Protein AF-A0A930G2P7-F1 (afdb_monomer_lite)

Radius of gyration: 14.34 Å; chains: 1; bounding box: 41×16×42 Å

Secondary structure (DSSP, 8-state):
-HHHHHHHHHHHHHHHHHH-HHHHHHHHHHHHHH-SS-HHHHHHHHHHHHHHHHHHHHHHHHHTT-

pLDDT: mean 83.47, std 9.17, range [53.19, 93.62]

Organism: NCBI:txid73030

Foldseek 3Di: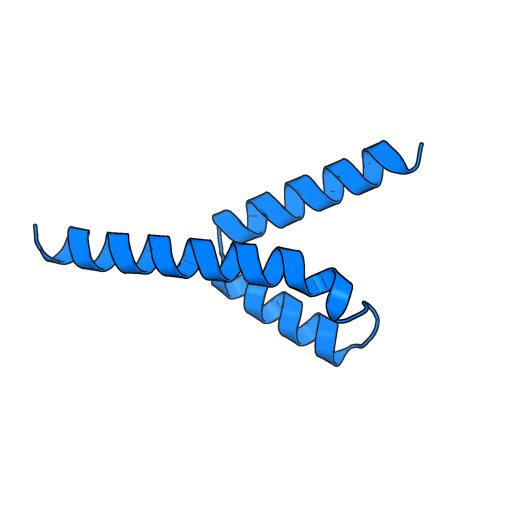
DVVVVVVVVVVVLLVCLQVQLPVLVVVLVVCVVVVPDPNVVSVVSNVSSVVNVVVVVVVVVVVVVD

Sequence (66 aa):
MLGSYRKRISAMAIQLAKDDPQLVKEVIARLRESGDIEADDLVYLDRIADRWIKIAEANQVRGQRR

Structure (mmCIF, N/CA/C/O backbone):
data_AF-A0A930G2P7-F1
#
_entry.id   AF-A0A930G2P7-F1
#
loop_
_atom_site.group_PDB
_atom_site.id
_atom_site.type_symbol
_atom_site.label_atom_id
_atom_site.label_alt_id
_atom_site.label_comp_id
_atom_site.label_asym_id
_atom_site.label_entity_id
_atom_site.label_seq_id
_atom_site.pdbx_PDB_ins_code
_atom_site.Cartn_x
_atom_site.Cartn_y
_atom_site.Cartn_z
_atom_site.occupancy
_atom_site.B_iso_or_equiv
_atom_site.auth_seq_id
_atom_site.auth_comp_id
_atom_site.auth_asym_id
_atom_site.auth_atom_id
_atom_site.pdbx_PDB_model_num
ATOM 1 N N . MET A 1 1 ? 25.856 2.998 -5.489 1.00 56.44 1 MET A N 1
ATOM 2 C CA . MET A 1 1 ? 24.918 4.148 -5.480 1.00 56.44 1 MET A CA 1
ATOM 3 C C . MET A 1 1 ? 23.435 3.768 -5.599 1.00 56.44 1 MET A C 1
ATOM 5 O O . MET A 1 1 ? 22.626 4.465 -5.011 1.00 56.44 1 MET A O 1
ATOM 9 N N . LEU A 1 2 ? 23.044 2.665 -6.256 1.00 59.59 2 LEU A N 1
ATOM 10 C CA . LEU A 1 2 ? 21.621 2.276 -6.392 1.00 59.59 2 LEU A CA 1
ATOM 11 C C . LEU A 1 2 ? 20.976 1.692 -5.113 1.00 59.59 2 LEU A C 1
ATOM 13 O O . LEU A 1 2 ? 19.760 1.748 -4.946 1.00 59.59 2 LEU A O 1
ATOM 17 N N . GLY A 1 3 ? 21.774 1.159 -4.181 1.00 65.75 3 GLY A N 1
ATOM 18 C CA . GLY A 1 3 ? 21.265 0.530 -2.955 1.00 65.75 3 GLY A CA 1
ATOM 19 C C . GLY A 1 3 ? 20.689 1.502 -1.916 1.00 65.75 3 GLY A C 1
ATOM 20 O O . GLY A 1 3 ? 19.771 1.134 -1.190 1.00 65.75 3 GLY A O 1
ATOM 21 N N . SER A 1 4 ? 21.182 2.743 -1.839 1.00 77.25 4 SER A N 1
ATOM 22 C CA . SER A 1 4 ? 20.671 3.754 -0.896 1.00 77.25 4 SER A CA 1
ATOM 23 C C . SER A 1 4 ? 19.343 4.355 -1.357 1.00 77.25 4 SER A C 1
ATOM 25 O O . SER A 1 4 ? 18.459 4.581 -0.533 1.00 77.25 4 SER A O 1
ATOM 27 N N . TYR A 1 5 ? 19.179 4.554 -2.668 1.00 76.44 5 TYR A N 1
ATOM 28 C CA . TYR A 1 5 ? 17.929 5.032 -3.255 1.00 76.44 5 TYR A CA 1
ATOM 29 C C . TYR A 1 5 ? 16.796 4.019 -3.058 1.00 76.44 5 TYR A C 1
ATOM 31 O O . TYR A 1 5 ? 15.768 4.365 -2.482 1.00 76.44 5 TYR A O 1
ATOM 39 N N . ARG A 1 6 ? 17.027 2.742 -3.407 1.00 73.94 6 ARG A N 1
ATOM 40 C CA . ARG A 1 6 ? 16.047 1.662 -3.190 1.00 73.94 6 ARG A CA 1
ATOM 41 C C . ARG A 1 6 ? 15.628 1.555 -1.721 1.00 73.94 6 ARG A C 1
ATOM 43 O O . ARG A 1 6 ? 14.440 1.555 -1.434 1.00 73.94 6 ARG A O 1
ATOM 50 N N . LYS A 1 7 ? 16.588 1.579 -0.784 1.00 79.88 7 LYS A N 1
ATOM 51 C CA . LYS A 1 7 ? 16.298 1.56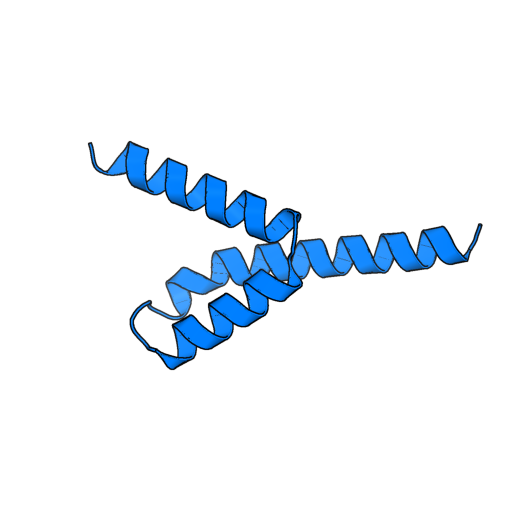0 0.663 1.00 79.88 7 LYS A CA 1
ATOM 52 C C . LYS A 1 7 ? 15.397 2.715 1.109 1.00 79.88 7 LYS A C 1
ATOM 54 O O . LYS A 1 7 ? 14.510 2.501 1.930 1.00 79.88 7 LYS A O 1
ATOM 59 N N . ARG A 1 8 ? 15.613 3.925 0.583 1.00 86.56 8 ARG A N 1
ATOM 60 C CA . ARG A 1 8 ? 14.799 5.102 0.922 1.00 86.56 8 ARG A CA 1
ATOM 61 C C . ARG A 1 8 ? 13.369 4.965 0.403 1.00 86.56 8 ARG A C 1
ATOM 63 O O . ARG A 1 8 ? 12.438 5.210 1.162 1.00 86.56 8 ARG A O 1
ATOM 70 N N . ILE A 1 9 ? 13.206 4.537 -0.849 1.00 83.50 9 ILE A N 1
ATOM 71 C CA . ILE A 1 9 ? 11.885 4.304 -1.445 1.00 83.50 9 ILE A CA 1
ATOM 72 C C . ILE A 1 9 ? 11.131 3.217 -0.672 1.00 83.50 9 ILE A C 1
ATOM 74 O O . ILE A 1 9 ? 9.981 3.430 -0.299 1.00 83.50 9 ILE A O 1
ATOM 78 N N . SER A 1 10 ? 11.791 2.105 -0.331 1.00 80.44 10 SER A N 1
ATOM 79 C CA . SER A 1 10 ? 11.179 1.052 0.486 1.00 80.44 10 SER A CA 1
ATOM 80 C C . SER A 1 10 ? 10.760 1.561 1.867 1.00 80.44 10 SER A C 1
ATOM 82 O O . SER A 1 10 ? 9.6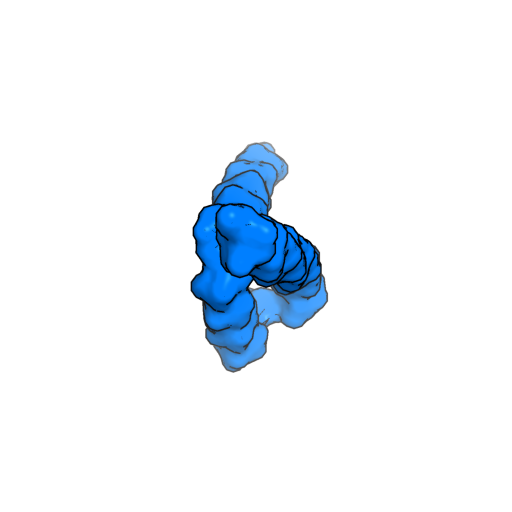61 1.259 2.314 1.00 80.44 10 SER A O 1
ATOM 84 N N . ALA A 1 11 ? 11.597 2.355 2.543 1.00 86.38 11 ALA A N 1
ATOM 85 C CA . ALA A 1 11 ? 11.254 2.916 3.850 1.00 86.38 11 ALA A CA 1
ATOM 86 C C . ALA A 1 11 ? 10.029 3.842 3.783 1.00 86.38 11 ALA A C 1
ATOM 88 O O . ALA A 1 11 ? 9.151 3.750 4.639 1.00 86.38 11 ALA A O 1
ATOM 89 N N . MET A 1 12 ? 9.951 4.684 2.750 1.00 87.75 12 MET A N 1
ATOM 90 C CA . MET A 1 12 ? 8.823 5.589 2.529 1.00 87.75 12 MET A CA 1
ATOM 91 C C . MET A 1 12 ? 7.530 4.823 2.226 1.00 87.75 12 MET A C 1
ATOM 93 O O . MET A 1 12 ? 6.500 5.096 2.833 1.00 87.75 12 MET A O 1
ATOM 97 N N . ALA A 1 13 ? 7.589 3.815 1.351 1.00 84.44 13 A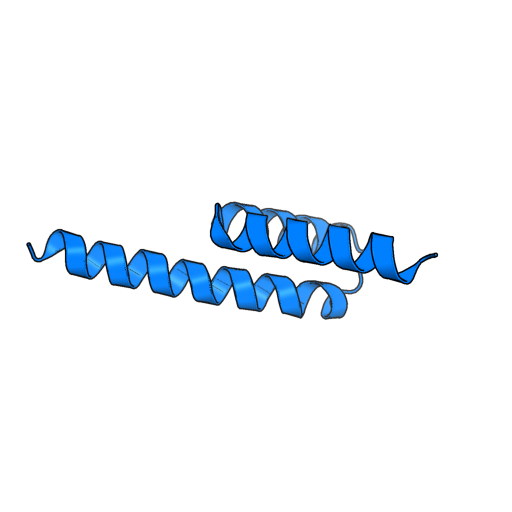LA A N 1
ATOM 98 C CA . ALA A 1 13 ? 6.435 2.975 1.030 1.00 84.44 13 ALA A CA 1
ATOM 99 C C . ALA A 1 13 ? 5.936 2.189 2.255 1.00 84.44 13 ALA A C 1
ATOM 101 O O . ALA A 1 13 ? 4.733 2.067 2.474 1.00 84.44 13 ALA A O 1
ATOM 102 N N . ILE A 1 14 ? 6.860 1.704 3.094 1.00 84.75 14 ILE A N 1
ATOM 103 C CA . ILE A 1 14 ? 6.511 1.055 4.360 1.00 84.75 14 ILE A CA 1
ATOM 104 C C . ILE A 1 14 ? 5.799 2.036 5.289 1.00 84.75 14 ILE A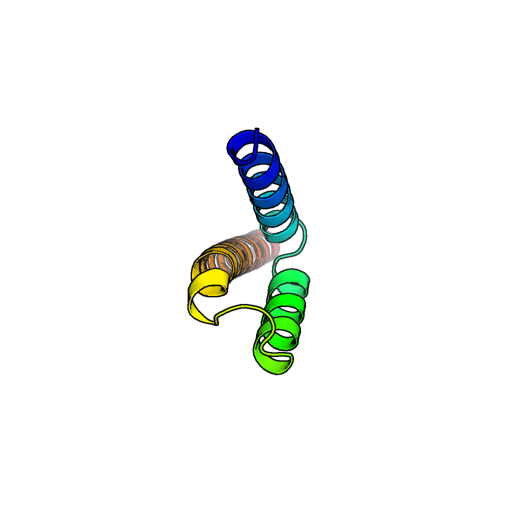 C 1
ATOM 106 O O . ILE A 1 14 ? 4.809 1.636 5.885 1.00 84.75 14 ILE A O 1
ATOM 110 N N . GLN A 1 15 ? 6.293 3.272 5.442 1.00 87.75 15 GLN A N 1
ATOM 111 C CA . GLN A 1 15 ? 5.654 4.291 6.287 1.00 87.75 15 GLN A CA 1
ATOM 112 C C . GLN A 1 15 ? 4.238 4.609 5.807 1.00 87.75 15 GLN A C 1
ATOM 114 O O . GLN A 1 15 ? 3.310 4.520 6.604 1.00 87.75 15 GLN A O 1
ATOM 119 N N . LEU A 1 16 ? 4.059 4.835 4.502 1.00 87.94 16 LEU A N 1
ATOM 120 C CA . LEU A 1 16 ? 2.741 5.078 3.914 1.00 87.94 16 LEU A CA 1
ATOM 121 C C . LEU A 1 16 ? 1.755 3.942 4.230 1.00 87.94 16 LEU A C 1
ATOM 123 O O . LEU A 1 16 ? 0.618 4.201 4.602 1.00 87.94 16 LEU A O 1
ATOM 127 N N . ALA A 1 17 ? 2.210 2.686 4.170 1.00 87.56 17 ALA A N 1
ATOM 128 C CA . ALA A 1 17 ? 1.384 1.524 4.498 1.00 87.56 17 ALA A CA 1
ATOM 129 C C . ALA A 1 17 ? 1.017 1.407 5.986 1.00 87.56 17 ALA A C 1
ATOM 131 O O . ALA A 1 17 ? 0.116 0.640 6.318 1.00 87.56 17 ALA A O 1
ATOM 132 N N . LYS A 1 18 ? 1.719 2.114 6.883 1.00 85.25 18 LYS A N 1
ATOM 133 C CA . LYS A 1 18 ? 1.330 2.224 8.298 1.00 85.25 18 LYS A CA 1
ATOM 134 C C . LYS A 1 18 ? 0.324 3.346 8.512 1.00 85.25 18 LYS A C 1
ATOM 136 O O . LYS A 1 18 ? -0.601 3.165 9.296 1.00 85.25 18 LYS A O 1
ATOM 141 N N . ASP A 1 19 ? 0.554 4.479 7.852 1.00 89.62 19 ASP A N 1
ATOM 142 C CA . ASP A 1 19 ? -0.213 5.707 8.052 1.00 89.62 19 ASP A CA 1
ATOM 143 C C . ASP A 1 19 ? -1.600 5.604 7.407 1.00 89.62 19 ASP A C 1
ATOM 145 O O . ASP A 1 19 ? -2.599 5.914 8.052 1.00 89.62 19 ASP A O 1
ATOM 149 N N . ASP A 1 20 ? -1.667 5.101 6.169 1.00 89.62 20 ASP A N 1
ATOM 150 C CA . ASP A 1 20 ? -2.919 4.836 5.458 1.00 89.62 20 ASP A CA 1
ATOM 151 C C . ASP A 1 20 ? -2.854 3.498 4.693 1.00 89.62 20 ASP A C 1
ATOM 153 O O . ASP A 1 20 ? -2.504 3.432 3.507 1.00 89.62 20 ASP A O 1
ATOM 157 N N . PRO A 1 21 ? -3.199 2.391 5.370 1.00 89.69 21 PRO A N 1
ATOM 158 C CA . PRO A 1 21 ? -3.188 1.067 4.762 1.00 89.69 21 PRO A CA 1
ATOM 159 C C . PRO A 1 21 ? -4.195 0.907 3.612 1.00 89.69 21 PRO A C 1
ATOM 161 O O . PRO A 1 21 ? -3.960 0.103 2.711 1.00 89.69 21 PRO A O 1
ATOM 164 N N . GLN A 1 22 ? -5.316 1.639 3.636 1.00 89.75 22 GLN A N 1
ATOM 165 C CA . GLN A 1 22 ? -6.377 1.518 2.630 1.00 89.75 22 GLN A CA 1
ATOM 166 C C . GLN A 1 22 ? -5.942 2.165 1.317 1.00 89.75 22 GLN A C 1
ATOM 168 O O . GLN A 1 22 ? -6.000 1.520 0.268 1.00 89.75 22 GLN A O 1
ATOM 173 N N . LEU A 1 23 ? -5.388 3.378 1.389 1.00 89.25 23 LEU A N 1
ATOM 174 C CA . LEU A 1 23 ? -4.808 4.055 0.232 1.00 89.25 23 LEU A CA 1
ATOM 175 C C . LEU A 1 23 ? -3.714 3.209 -0.431 1.00 89.25 23 LEU A C 1
ATOM 177 O O . LEU A 1 23 ? -3.643 3.124 -1.657 1.00 89.25 23 LEU A O 1
ATOM 181 N N . VAL A 1 24 ? -2.873 2.534 0.360 1.00 89.88 24 VAL A N 1
ATOM 182 C CA . VAL A 1 24 ? -1.837 1.652 -0.196 1.00 89.88 24 VAL A CA 1
ATOM 183 C C . VAL A 1 24 ? -2.436 0.485 -0.983 1.00 89.88 24 VAL A C 1
ATOM 185 O O . VAL A 1 24 ? -1.917 0.160 -2.052 1.00 89.88 24 VAL A O 1
ATOM 188 N N . LYS A 1 25 ? -3.545 -0.111 -0.529 1.00 90.75 25 LYS A N 1
ATOM 189 C CA . LYS A 1 25 ? -4.245 -1.169 -1.283 1.00 90.75 25 LYS A CA 1
ATOM 190 C C . LYS A 1 25 ? -4.792 -0.647 -2.614 1.00 90.75 25 LYS A C 1
ATOM 192 O O . LYS A 1 25 ? -4.661 -1.335 -3.625 1.00 90.75 25 LYS A O 1
ATOM 197 N N . GLU A 1 26 ? -5.345 0.566 -2.639 1.00 91.81 26 GLU A N 1
ATOM 198 C CA . GLU A 1 26 ? -5.837 1.197 -3.873 1.00 91.81 26 GLU A CA 1
ATOM 199 C C . GLU A 1 26 ? -4.710 1.478 -4.871 1.00 91.81 26 GLU A C 1
ATOM 201 O O . GLU A 1 26 ? -4.837 1.201 -6.064 1.00 91.81 26 GLU A O 1
ATOM 206 N N . VAL A 1 27 ? -3.579 1.999 -4.387 1.00 89.81 27 VAL A N 1
ATOM 207 C CA . VAL A 1 27 ? -2.404 2.260 -5.226 1.00 89.81 27 VAL A CA 1
ATOM 208 C C . VAL A 1 27 ? -1.835 0.953 -5.782 1.00 89.81 27 VAL A C 1
ATOM 210 O O . VAL A 1 27 ? -1.528 0.889 -6.970 1.00 89.81 27 VAL A O 1
ATOM 213 N N . ILE A 1 28 ? -1.750 -0.107 -4.969 1.00 89.31 28 ILE A N 1
ATOM 214 C CA . ILE A 1 28 ? -1.332 -1.440 -5.429 1.00 89.31 28 ILE A CA 1
ATOM 215 C C . ILE A 1 28 ? -2.269 -1.963 -6.522 1.00 89.31 28 ILE A C 1
ATOM 217 O O . ILE A 1 28 ? -1.782 -2.496 -7.516 1.00 89.31 28 ILE A O 1
ATOM 221 N N . ALA A 1 29 ? -3.588 -1.805 -6.372 1.00 89.94 29 ALA A N 1
ATOM 222 C CA . ALA A 1 29 ? -4.548 -2.231 -7.390 1.00 89.94 29 ALA A CA 1
ATOM 223 C C . ALA A 1 29 ? -4.308 -1.512 -8.728 1.00 89.94 29 ALA A C 1
ATOM 225 O O . ALA A 1 29 ? -4.156 -2.172 -9.752 1.00 89.94 29 ALA A O 1
ATOM 226 N N . ARG A 1 30 ? -4.143 -0.182 -8.701 1.00 90.00 30 ARG A N 1
ATOM 227 C CA . ARG A 1 30 ? -3.843 0.615 -9.904 1.00 90.00 30 ARG A CA 1
ATOM 228 C C . ARG A 1 30 ? -2.517 0.226 -10.560 1.00 90.00 30 ARG A C 1
ATOM 230 O O . ARG A 1 30 ? -2.435 0.182 -11.781 1.00 90.00 30 ARG A O 1
ATOM 237 N N . LEU A 1 31 ? -1.486 -0.072 -9.767 1.00 88.00 31 LEU A N 1
ATOM 238 C CA . LEU A 1 31 ? -0.184 -0.515 -10.285 1.00 88.00 31 LEU A CA 1
ATOM 239 C C . LEU A 1 31 ? -0.259 -1.914 -10.913 1.00 88.00 31 LEU A C 1
ATOM 241 O O . LEU A 1 31 ? 0.387 -2.169 -11.926 1.00 88.00 31 LEU A O 1
ATOM 245 N N . ARG A 1 32 ? -1.069 -2.816 -10.344 1.00 87.06 32 ARG A N 1
ATOM 246 C CA . ARG A 1 32 ? -1.342 -4.130 -10.951 1.00 87.06 32 ARG A CA 1
ATOM 247 C C . ARG A 1 32 ? -2.102 -3.992 -12.269 1.00 87.06 32 ARG A C 1
ATOM 249 O O . ARG A 1 32 ? -1.812 -4.729 -13.203 1.00 87.06 32 ARG A O 1
ATOM 256 N N . GLU A 1 33 ? -3.053 -3.062 -12.343 1.00 88.94 33 GLU A N 1
ATOM 257 C CA . GLU A 1 33 ? -3.805 -2.763 -13.567 1.00 88.94 33 GLU A CA 1
ATOM 258 C C . GLU A 1 33 ? -2.932 -2.126 -14.652 1.00 88.94 33 GLU A C 1
ATOM 260 O O . GLU A 1 33 ? -3.115 -2.436 -15.828 1.00 88.94 33 GLU A O 1
ATOM 265 N N . SER A 1 34 ? -1.977 -1.264 -14.278 1.00 90.25 34 SER A N 1
ATOM 266 C CA . SER A 1 34 ? -1.068 -0.645 -15.249 1.00 90.25 34 SER A CA 1
ATOM 267 C C . SER A 1 34 ? -0.050 -1.637 -15.817 1.00 90.25 34 SER A C 1
ATOM 269 O O . SER A 1 34 ? 0.379 -1.484 -16.956 1.00 90.25 34 SER A O 1
ATOM 271 N N . GLY A 1 35 ? 0.317 -2.669 -15.047 1.00 84.62 35 GLY A N 1
ATOM 272 C CA . GLY A 1 35 ? 1.279 -3.691 -15.465 1.00 84.62 35 GLY A CA 1
ATOM 273 C C . GLY A 1 35 ? 2.728 -3.196 -15.524 1.00 84.62 35 GLY A C 1
ATOM 274 O O . GLY A 1 35 ? 3.610 -3.949 -15.931 1.00 84.62 35 GLY A O 1
ATOM 275 N N . ASP A 1 36 ? 2.991 -1.958 -15.090 1.00 80.62 36 ASP A N 1
ATOM 276 C CA . ASP A 1 36 ? 4.333 -1.357 -15.077 1.00 80.62 36 ASP A CA 1
ATOM 277 C C . ASP A 1 36 ? 5.235 -1.944 -13.978 1.00 80.62 36 ASP A C 1
ATOM 279 O O . ASP A 1 36 ? 6.449 -1.734 -13.976 1.00 80.62 36 ASP A O 1
ATOM 283 N N . ILE A 1 37 ? 4.638 -2.649 -13.013 1.00 81.56 37 ILE A N 1
ATOM 284 C CA . ILE A 1 37 ? 5.321 -3.295 -11.893 1.00 81.56 37 ILE A CA 1
ATOM 285 C C . ILE A 1 37 ? 4.843 -4.742 -11.815 1.00 81.56 37 ILE A C 1
ATOM 287 O O . ILE A 1 37 ? 3.638 -5.004 -11.847 1.00 81.56 37 ILE A O 1
ATOM 291 N N . GLU A 1 38 ? 5.780 -5.683 -11.677 1.00 80.19 38 GLU A N 1
ATOM 292 C CA . GLU A 1 38 ? 5.439 -7.093 -11.516 1.00 80.19 38 GLU A CA 1
ATOM 293 C C . GLU A 1 38 ? 4.560 -7.289 -10.277 1.00 80.19 38 GLU A C 1
ATOM 295 O O . GLU A 1 38 ? 4.815 -6.742 -9.201 1.00 80.19 38 GLU A O 1
ATOM 300 N N . ALA A 1 39 ? 3.502 -8.091 -10.414 1.00 75.62 39 ALA A N 1
ATOM 301 C CA . ALA A 1 39 ? 2.562 -8.321 -9.320 1.00 75.62 39 ALA A CA 1
ATOM 302 C C . ALA A 1 39 ? 3.267 -8.847 -8.056 1.00 75.62 39 ALA A C 1
ATOM 304 O O . ALA A 1 39 ? 2.881 -8.470 -6.945 1.00 75.62 39 ALA A O 1
ATOM 305 N N . ASP A 1 40 ? 4.322 -9.646 -8.239 1.00 81.38 40 ASP A N 1
ATOM 306 C CA . ASP A 1 40 ? 5.154 -10.217 -7.179 1.00 81.38 40 ASP A CA 1
ATOM 307 C C . ASP A 1 40 ? 5.940 -9.153 -6.400 1.00 81.38 40 ASP A C 1
ATOM 309 O O . ASP A 1 40 ? 6.060 -9.253 -5.174 1.00 81.38 40 ASP A O 1
ATOM 313 N N . ASP A 1 41 ? 6.376 -8.078 -7.064 1.00 81.50 41 ASP A N 1
ATOM 314 C CA . ASP A 1 41 ? 7.070 -6.957 -6.419 1.00 81.50 41 ASP A CA 1
ATOM 315 C C . ASP A 1 41 ? 6.143 -6.166 -5.479 1.00 81.50 41 ASP A C 1
ATOM 317 O O . ASP A 1 41 ? 6.591 -5.553 -4.503 1.00 81.50 41 ASP A O 1
ATOM 321 N N . LEU A 1 42 ? 4.828 -6.213 -5.717 1.00 82.88 42 LEU A N 1
ATOM 322 C CA . LEU A 1 42 ? 3.827 -5.518 -4.902 1.00 82.88 42 LEU A CA 1
ATOM 323 C C . LEU A 1 42 ? 3.346 -6.340 -3.695 1.00 82.88 42 LEU A C 1
ATOM 325 O O . LEU A 1 42 ? 2.804 -5.772 -2.742 1.00 82.88 42 LEU A O 1
ATOM 329 N N . VAL A 1 43 ? 3.570 -7.660 -3.683 1.00 88.56 43 VAL A N 1
ATOM 330 C CA . VAL A 1 43 ? 3.079 -8.576 -2.631 1.00 88.56 43 VAL A CA 1
ATOM 331 C C . VAL A 1 43 ? 3.580 -8.184 -1.241 1.00 88.56 43 VAL A C 1
ATOM 333 O O . VAL A 1 43 ? 2.858 -8.321 -0.251 1.00 88.56 43 VAL A O 1
ATOM 336 N N . TYR A 1 44 ? 4.816 -7.694 -1.136 1.00 85.69 44 TYR A N 1
ATOM 337 C CA . TYR A 1 44 ? 5.382 -7.320 0.159 1.00 85.69 44 TYR A CA 1
ATOM 338 C C . TYR A 1 44 ? 4.655 -6.123 0.790 1.00 85.69 44 TYR A C 1
ATOM 340 O O . TYR A 1 44 ? 4.358 -6.152 1.986 1.00 85.69 44 TYR A O 1
ATOM 348 N N . LEU A 1 45 ? 4.323 -5.103 -0.007 1.00 82.12 45 LEU A N 1
ATOM 349 C CA . LEU A 1 45 ? 3.572 -3.935 0.464 1.00 82.12 45 LEU A CA 1
ATOM 350 C C . LEU A 1 45 ? 2.120 -4.298 0.789 1.00 82.12 45 LEU A C 1
ATOM 352 O O . LEU A 1 45 ? 1.607 -3.867 1.821 1.00 82.12 45 LEU A O 1
ATOM 356 N N . ASP A 1 46 ? 1.510 -5.161 -0.024 1.00 88.50 46 ASP A N 1
ATOM 357 C CA . ASP A 1 46 ? 0.147 -5.665 0.178 1.00 88.50 46 ASP A CA 1
ATOM 358 C C . ASP A 1 46 ? 0.001 -6.348 1.552 1.00 88.50 46 ASP A C 1
ATOM 360 O O . ASP A 1 46 ? -0.883 -6.024 2.346 1.00 88.50 46 ASP A O 1
ATOM 364 N N . ARG A 1 47 ? 0.969 -7.205 1.912 1.00 92.31 47 ARG A N 1
ATOM 365 C CA . ARG A 1 47 ? 1.010 -7.884 3.221 1.00 92.31 47 ARG A CA 1
ATOM 366 C C . ARG A 1 47 ? 1.182 -6.926 4.399 1.00 92.31 47 ARG A C 1
ATOM 368 O O . ARG A 1 47 ? 0.667 -7.195 5.487 1.00 92.31 47 ARG A O 1
ATOM 375 N N . ILE A 1 48 ? 1.946 -5.845 4.225 1.00 90.50 48 ILE A N 1
ATOM 376 C CA . ILE A 1 48 ? 2.117 -4.830 5.273 1.00 90.50 48 ILE A CA 1
ATOM 377 C C . ILE A 1 48 ? 0.799 -4.091 5.487 1.00 90.50 48 ILE A C 1
ATOM 379 O O . ILE A 1 48 ? 0.371 -3.972 6.636 1.00 90.50 48 ILE A O 1
ATOM 383 N N . ALA A 1 49 ? 0.152 -3.656 4.404 1.00 90.56 49 ALA A N 1
ATOM 384 C CA . ALA A 1 49 ? -1.140 -2.985 4.467 1.00 90.56 49 ALA A CA 1
ATOM 385 C C . ALA A 1 49 ? -2.191 -3.872 5.157 1.00 90.56 49 ALA A C 1
ATOM 387 O O . ALA A 1 49 ? -2.791 -3.450 6.145 1.00 90.56 49 ALA A O 1
ATOM 388 N N . ASP A 1 50 ? -2.316 -5.144 4.756 1.00 93.50 50 ASP A N 1
ATOM 389 C CA . ASP A 1 50 ? -3.238 -6.103 5.385 1.00 93.50 50 ASP A CA 1
ATOM 390 C C . ASP A 1 50 ? -3.004 -6.249 6.898 1.00 93.50 50 ASP A C 1
ATOM 392 O O . ASP A 1 50 ? -3.945 -6.380 7.685 1.00 93.50 50 ASP A O 1
ATOM 396 N N . ARG A 1 51 ? -1.739 -6.227 7.338 1.00 93.62 51 ARG A N 1
ATOM 397 C CA . ARG A 1 51 ? -1.404 -6.312 8.764 1.00 93.62 51 ARG A CA 1
ATOM 398 C C . ARG A 1 51 ? -1.867 -5.074 9.529 1.00 93.62 51 ARG A C 1
ATOM 400 O O . ARG A 1 51 ? -2.368 -5.219 10.643 1.00 93.62 51 ARG A O 1
ATOM 407 N N . TRP A 1 52 ? -1.687 -3.883 8.965 1.00 90.94 52 TRP A N 1
ATOM 408 C CA . TRP A 1 52 ? -2.096 -2.639 9.616 1.00 90.94 52 TRP A CA 1
ATOM 409 C C . TRP A 1 52 ? -3.606 -2.457 9.647 1.00 90.94 52 TRP A C 1
ATOM 411 O O . TRP A 1 52 ? -4.117 -2.035 10.683 1.00 90.94 52 TRP A O 1
ATOM 421 N N . ILE A 1 53 ? -4.317 -2.877 8.596 1.00 90.12 53 ILE A N 1
ATOM 422 C CA . ILE A 1 53 ? -5.786 -2.923 8.586 1.00 90.12 53 ILE A CA 1
ATOM 423 C C . ILE A 1 53 ? -6.288 -3.746 9.778 1.00 90.12 53 ILE A C 1
ATOM 425 O O . ILE A 1 53 ? -7.041 -3.237 10.605 1.00 90.12 53 ILE A O 1
ATOM 429 N N . LYS A 1 54 ? -5.767 -4.967 9.964 1.00 93.00 54 LYS A N 1
ATOM 430 C CA . LYS A 1 54 ? -6.147 -5.831 11.099 1.00 93.00 54 LYS A CA 1
ATOM 431 C C . LYS A 1 54 ? -5.864 -5.199 12.464 1.00 93.00 54 LYS A C 1
ATOM 433 O O . LYS A 1 54 ? -6.628 -5.394 13.408 1.00 93.00 54 LYS A O 1
ATOM 438 N N . ILE A 1 55 ? -4.754 -4.468 12.601 1.00 89.06 55 ILE A N 1
ATOM 439 C CA . ILE A 1 55 ? -4.417 -3.762 13.848 1.00 89.06 55 ILE A CA 1
ATOM 440 C C . ILE A 1 55 ? -5.408 -2.620 14.098 1.00 89.06 55 ILE A C 1
ATOM 442 O O . ILE A 1 55 ? -5.888 -2.473 15.223 1.00 89.06 55 ILE A O 1
ATOM 446 N N . ALA A 1 56 ? -5.726 -1.832 13.070 1.00 86.38 56 ALA A N 1
ATOM 447 C CA . ALA A 1 56 ? -6.690 -0.742 13.163 1.00 86.38 56 ALA A CA 1
ATOM 448 C C . ALA A 1 56 ? -8.082 -1.263 13.557 1.00 86.38 56 ALA A C 1
ATOM 450 O O . ALA A 1 56 ? -8.667 -0.761 14.516 1.00 86.38 56 ALA A O 1
ATOM 451 N N . GLU A 1 57 ? -8.557 -2.330 12.910 1.00 88.19 57 GLU A N 1
ATOM 452 C CA . GLU A 1 57 ? -9.824 -3.001 13.233 1.00 88.19 57 GLU A CA 1
ATOM 453 C C . GLU A 1 57 ? -9.847 -3.513 14.682 1.00 88.19 57 GLU A C 1
ATOM 455 O O . GLU A 1 57 ? -10.782 -3.241 15.440 1.00 88.19 57 GLU A O 1
ATOM 460 N N . ALA A 1 58 ? -8.787 -4.204 15.117 1.00 88.12 58 ALA A N 1
ATOM 461 C CA . ALA A 1 58 ? -8.686 -4.705 16.486 1.00 88.12 58 ALA A CA 1
ATOM 462 C C . ALA A 1 58 ? -8.697 -3.570 17.527 1.00 88.12 58 ALA A C 1
ATOM 464 O O . ALA A 1 58 ? -9.278 -3.719 18.608 1.00 88.12 58 ALA A O 1
ATOM 465 N N . ASN A 1 59 ? -8.076 -2.431 17.210 1.00 84.94 59 ASN A N 1
ATOM 466 C CA . ASN A 1 59 ? -8.074 -1.250 18.068 1.00 84.94 59 ASN A CA 1
ATOM 467 C C . ASN A 1 59 ? -9.444 -0.565 18.111 1.00 84.94 59 ASN A C 1
ATOM 469 O O . ASN A 1 59 ? -9.867 -0.157 19.192 1.00 84.94 59 ASN A O 1
ATOM 473 N N . GLN A 1 60 ? -10.167 -0.495 16.989 1.00 81.06 60 GLN A N 1
ATOM 474 C CA . GLN A 1 60 ? -11.537 0.025 16.954 1.00 81.06 60 GLN A CA 1
ATOM 475 C C . GLN A 1 60 ? -12.482 -0.808 17.829 1.00 81.06 60 GLN A C 1
ATOM 477 O O . GLN A 1 60 ? -13.184 -0.247 18.669 1.00 81.06 60 GLN A O 1
ATOM 482 N N . VAL A 1 61 ? -12.430 -2.143 17.729 1.00 79.69 61 VAL A N 1
ATOM 483 C CA . VAL A 1 61 ? -13.249 -3.043 18.567 1.00 79.69 61 VAL A CA 1
ATOM 484 C C . VAL A 1 61 ? -12.935 -2.873 20.058 1.00 79.69 61 VAL A C 1
ATOM 486 O O . VAL A 1 61 ? -13.834 -2.921 20.897 1.00 79.69 61 VAL A O 1
ATOM 489 N N . ARG A 1 62 ? -11.661 -2.670 20.418 1.00 73.44 62 ARG A N 1
ATOM 490 C CA . ARG A 1 62 ? -11.254 -2.419 21.813 1.00 73.44 62 ARG A CA 1
ATOM 491 C C . ARG A 1 62 ? -11.676 -1.035 22.308 1.00 73.44 62 ARG A C 1
ATOM 493 O O . ARG A 1 62 ? -12.038 -0.913 23.473 1.00 73.44 62 ARG A O 1
ATOM 500 N N . GLY A 1 63 ? -11.633 -0.021 21.445 1.00 67.75 63 GLY A N 1
ATOM 501 C CA . GLY A 1 63 ? -12.067 1.342 21.755 1.00 67.75 63 GLY A CA 1
ATOM 502 C C . GLY A 1 63 ? -13.578 1.460 21.960 1.00 67.75 63 GLY A C 1
ATOM 503 O O . GLY A 1 63 ? -14.001 2.191 22.840 1.00 67.75 63 GLY A O 1
ATOM 504 N N . GLN 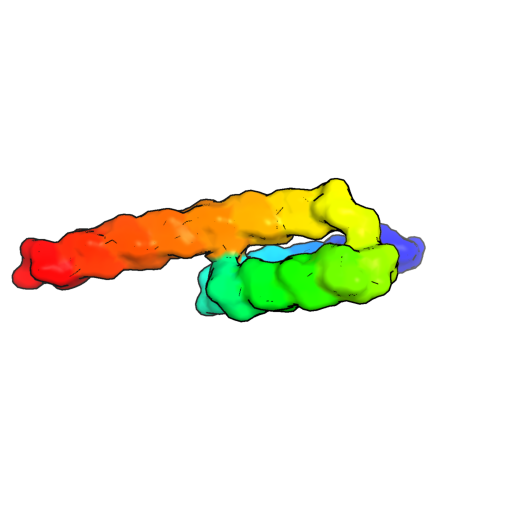A 1 64 ? -14.379 0.688 21.219 1.00 63.41 64 GLN A N 1
ATOM 505 C CA . GLN A 1 64 ? -15.844 0.644 21.354 1.00 63.41 64 GLN A CA 1
ATOM 506 C C . GLN A 1 64 ? -16.342 -0.097 22.609 1.00 63.41 64 GLN A C 1
ATOM 508 O O . GLN A 1 64 ? -17.518 -0.006 22.945 1.00 63.41 64 GLN A O 1
ATOM 513 N N . ARG A 1 65 ? -15.476 -0.864 23.285 1.00 60.66 65 ARG A N 1
ATOM 514 C CA . ARG A 1 65 ? -15.801 -1.614 24.515 1.00 60.66 65 ARG A CA 1
ATOM 515 C C . ARG A 1 65 ? -15.430 -0.869 25.807 1.00 60.66 65 ARG A C 1
ATOM 517 O O . ARG A 1 65 ? -15.520 -1.469 26.876 1.00 60.66 65 ARG A O 1
ATOM 524 N N . ARG A 1 66 ? -14.960 0.376 25.710 1.00 53.19 66 ARG A N 1
ATOM 525 C CA . ARG A 1 66 ? -14.658 1.261 26.844 1.00 53.19 66 ARG A CA 1
ATOM 526 C C . ARG A 1 66 ? -15.756 2.296 26.998 1.00 53.19 66 ARG A C 1
ATOM 528 O O . ARG A 1 66 ? -16.126 2.537 28.163 1.00 53.19 66 ARG A O 1
#